Protein AF-A0A3M6UXI3-F1 (afdb_monomer)

Secondary structure (DSSP, 8-state):
--PPP-B--B-TTS-B-STTSEEESS--TTTTSTT---TTSPBPEEP-SGGGS-SSS----HHHHHTT---EE-SS--SS--EEE-------------

pLDDT: mean 77.59, std 18.17, range [40.78, 95.81]

Organism: Pocillopora damicornis (NCBI:txid46731)

Structure (mmCIF, N/CA/C/O backbone):
data_AF-A0A3M6UXI3-F1
#
_entry.id   AF-A0A3M6UXI3-F1
#
loop_
_atom_site.group_PDB
_atom_site.id
_atom_site.type_symbol
_atom_site.label_atom_id
_atom_site.label_alt_id
_atom_site.label_comp_id
_atom_site.label_asym_id
_atom_site.label_entity_id
_atom_site.label_seq_id
_atom_site.pdbx_PDB_ins_code
_atom_site.Cartn_x
_atom_site.Cartn_y
_atom_site.Cartn_z
_atom_site.occupancy
_atom_site.B_iso_or_equiv
_atom_site.auth_seq_id
_atom_site.auth_comp_id
_atom_site.auth_asym_id
_atom_site.auth_atom_id
_atom_site.pdbx_PDB_model_num
ATOM 1 N N . SER A 1 1 ? 18.623 12.368 0.295 1.00 40.78 1 SER A N 1
ATOM 2 C CA . SER A 1 1 ? 17.857 11.454 -0.575 1.00 40.78 1 SER A CA 1
ATOM 3 C C . SER A 1 1 ? 16.396 11.492 -0.141 1.00 40.78 1 SER A C 1
ATOM 5 O O . SER A 1 1 ? 16.086 10.965 0.918 1.00 40.78 1 SER A O 1
ATOM 7 N N . SER A 1 2 ? 15.520 12.206 -0.858 1.00 50.66 2 SER A N 1
ATOM 8 C CA . SER A 1 2 ? 14.094 12.398 -0.513 1.00 50.66 2 SER A CA 1
ATOM 9 C C . SER A 1 2 ? 13.185 11.651 -1.496 1.00 50.66 2 SER A C 1
ATOM 11 O O . SER A 1 2 ? 12.371 12.233 -2.212 1.00 50.66 2 SER A O 1
ATOM 13 N N . GLY A 1 3 ? 13.370 10.333 -1.591 1.00 67.94 3 GLY A N 1
ATOM 14 C CA . GLY A 1 3 ? 12.555 9.499 -2.469 1.00 67.94 3 GLY A CA 1
ATOM 15 C C . GLY A 1 3 ? 11.118 9.380 -1.957 1.00 67.94 3 GLY A C 1
ATOM 16 O O . GLY A 1 3 ? 10.908 9.000 -0.811 1.00 67.94 3 GLY A O 1
ATOM 17 N N . ARG A 1 4 ? 10.126 9.630 -2.825 1.00 76.38 4 ARG A N 1
ATOM 18 C CA . ARG A 1 4 ? 8.697 9.431 -2.513 1.00 76.38 4 ARG A CA 1
ATOM 19 C C . ARG A 1 4 ? 8.427 8.009 -1.992 1.00 76.38 4 ARG A C 1
ATOM 21 O O . ARG A 1 4 ? 8.770 7.064 -2.702 1.00 76.38 4 ARG A O 1
ATOM 28 N N . PRO A 1 5 ? 7.817 7.796 -0.820 1.00 85.12 5 PRO A N 1
ATOM 29 C CA . PRO A 1 5 ? 7.553 6.450 -0.299 1.00 85.12 5 PRO A CA 1
ATOM 30 C C . PRO A 1 5 ? 6.793 5.572 -1.310 1.00 85.12 5 PRO A C 1
ATOM 32 O O . PRO A 1 5 ? 5.889 6.042 -1.999 1.00 85.12 5 PRO A O 1
ATOM 35 N N . CYS A 1 6 ? 7.168 4.296 -1.433 1.00 87.44 6 CYS A N 1
ATOM 36 C CA . CYS A 1 6 ? 6.437 3.319 -2.244 1.00 87.44 6 CYS A CA 1
ATOM 37 C C . CYS A 1 6 ? 6.450 1.937 -1.580 1.00 87.44 6 CYS A C 1
ATOM 39 O O . CYS A 1 6 ? 7.325 1.645 -0.764 1.00 87.44 6 CYS A O 1
ATOM 41 N N . ILE A 1 7 ? 5.479 1.095 -1.935 1.00 89.12 7 ILE A N 1
ATOM 42 C CA . ILE A 1 7 ? 5.371 -0.285 -1.447 1.00 89.12 7 ILE A CA 1
ATOM 43 C C . ILE A 1 7 ? 5.054 -1.244 -2.590 1.00 89.12 7 ILE A C 1
ATOM 45 O O . ILE A 1 7 ? 4.430 -0.867 -3.584 1.00 89.12 7 ILE A O 1
ATOM 49 N N . ILE A 1 8 ? 5.445 -2.501 -2.414 1.00 89.44 8 ILE A N 1
ATOM 50 C CA . ILE A 1 8 ? 4.971 -3.634 -3.200 1.00 89.44 8 ILE A CA 1
ATOM 51 C C . ILE A 1 8 ? 4.628 -4.772 -2.239 1.00 89.44 8 ILE A C 1
ATOM 53 O O . ILE A 1 8 ? 5.313 -4.959 -1.235 1.00 89.44 8 ILE A O 1
ATOM 57 N N . GLY A 1 9 ? 3.570 -5.522 -2.525 1.00 88.75 9 GLY A N 1
ATOM 58 C CA . GLY A 1 9 ? 3.163 -6.636 -1.682 1.00 88.75 9 GLY A CA 1
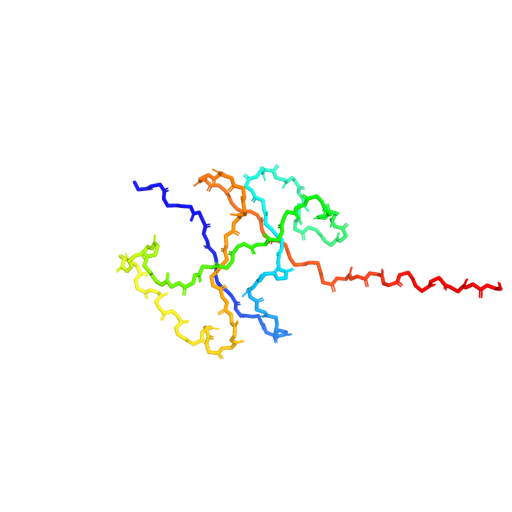ATOM 59 C C . GLY A 1 9 ? 2.293 -7.642 -2.417 1.00 88.75 9 GLY A C 1
ATOM 60 O O . GLY A 1 9 ? 1.460 -7.276 -3.250 1.00 88.75 9 GLY A O 1
ATOM 61 N N . SER A 1 10 ? 2.492 -8.906 -2.062 1.00 89.94 10 SER A N 1
ATOM 62 C CA . SER A 1 10 ? 1.599 -10.022 -2.355 1.00 89.94 10 SER A CA 1
ATOM 63 C C . SER A 1 10 ? 1.153 -10.605 -1.018 1.00 89.94 10 SER A C 1
ATOM 65 O O . SER A 1 10 ? 1.980 -10.792 -0.125 1.00 89.94 1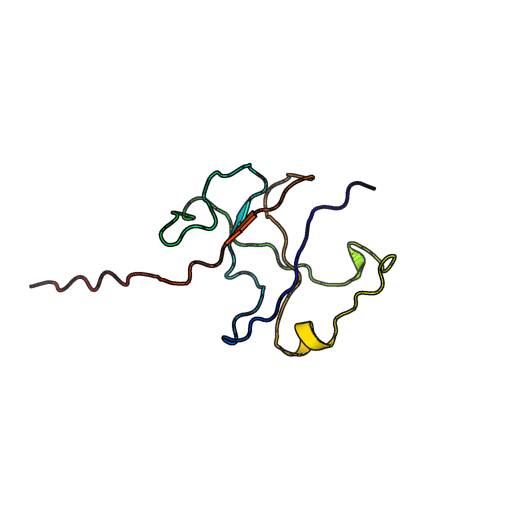0 SER A O 1
ATOM 67 N N . PHE A 1 11 ? -0.145 -10.823 -0.854 1.00 90.75 11 PHE A N 1
ATOM 68 C CA . PHE A 1 11 ? -0.756 -11.241 0.404 1.00 90.75 11 PHE A CA 1
ATOM 69 C C . PHE A 1 11 ? -1.281 -12.677 0.273 1.00 90.75 11 PHE A C 1
ATOM 71 O O . PHE A 1 11 ? -1.660 -13.110 -0.815 1.00 90.75 11 PHE A O 1
ATOM 78 N N . SER A 1 12 ? -1.321 -13.425 1.380 1.00 90.75 12 SER A N 1
ATOM 79 C CA . SER A 1 12 ? -1.721 -14.845 1.397 1.00 90.75 12 SER A CA 1
ATOM 80 C C . SER A 1 12 ? -3.162 -15.103 0.934 1.00 90.75 12 SER A C 1
ATOM 82 O O . SER A 1 12 ? -3.496 -16.224 0.572 1.00 90.75 12 SER A O 1
ATOM 84 N N . ASP A 1 13 ? -4.002 -14.068 0.899 1.00 90.12 13 ASP A N 1
ATOM 85 C CA . ASP A 1 13 ? -5.374 -14.090 0.379 1.00 90.12 13 ASP A CA 1
ATOM 86 C C . ASP A 1 13 ? -5.464 -13.783 -1.131 1.00 90.12 13 ASP A C 1
ATOM 88 O O . ASP A 1 13 ? -6.542 -13.488 -1.654 1.00 90.12 13 ASP A O 1
ATOM 92 N N . GLY A 1 14 ? -4.330 -13.800 -1.837 1.00 90.38 14 GLY A N 1
ATOM 93 C CA . GLY A 1 14 ? -4.244 -13.559 -3.277 1.00 90.38 14 GLY A CA 1
ATOM 94 C C . GLY A 1 14 ? -4.398 -12.091 -3.680 1.00 90.38 14 GLY A C 1
ATOM 95 O O . GLY A 1 14 ? -4.404 -11.777 -4.873 1.00 90.38 14 GLY A O 1
ATOM 96 N N . LYS A 1 15 ? -4.523 -11.159 -2.726 1.00 92.38 15 LYS A N 1
ATOM 97 C CA . LYS A 1 15 ? -4.482 -9.725 -3.034 1.00 92.38 15 LYS A CA 1
ATOM 98 C C . LYS A 1 15 ? -3.051 -9.296 -3.325 1.00 92.38 15 LYS A C 1
ATOM 100 O O . LYS A 1 15 ? -2.094 -9.807 -2.753 1.00 92.38 15 LYS A O 1
ATOM 105 N N . VAL A 1 16 ? -2.917 -8.289 -4.178 1.00 93.75 16 VAL A N 1
ATOM 106 C CA . VAL A 1 16 ? -1.630 -7.684 -4.524 1.00 93.75 16 VAL A CA 1
ATOM 107 C C . VAL A 1 16 ? -1.737 -6.166 -4.529 1.00 93.75 16 VAL A C 1
ATOM 109 O O . VAL A 1 16 ? -2.827 -5.610 -4.695 1.00 93.75 16 VAL A O 1
ATOM 112 N N . THR A 1 17 ? -0.614 -5.478 -4.344 1.00 93.31 17 THR A N 1
ATOM 113 C CA . THR A 1 17 ? -0.542 -4.023 -4.520 1.00 93.31 17 THR A CA 1
ATOM 114 C C . THR A 1 17 ? -0.721 -3.657 -5.991 1.00 93.31 17 THR A C 1
ATOM 116 O O . THR A 1 17 ? -0.025 -4.171 -6.863 1.00 93.31 17 THR A O 1
ATOM 119 N N . ASN A 1 18 ? -1.677 -2.781 -6.287 1.00 93.44 18 ASN A N 1
ATOM 120 C CA . ASN A 1 18 ? -1.952 -2.242 -7.621 1.00 93.44 18 ASN A CA 1
ATOM 121 C C . ASN A 1 18 ? -2.841 -0.983 -7.488 1.00 93.44 18 ASN A C 1
ATOM 123 O O . ASN A 1 18 ? -3.073 -0.495 -6.384 1.00 93.44 18 ASN A O 1
ATOM 127 N N . SER A 1 19 ? -3.375 -0.466 -8.597 1.00 94.19 19 SER A N 1
ATOM 128 C CA . SER A 1 19 ? -4.215 0.743 -8.616 1.00 94.19 19 SER A CA 1
ATOM 129 C C . SER A 1 19 ? -5.605 0.595 -7.970 1.00 94.19 19 SER A C 1
ATOM 131 O O . SER A 1 19 ? -6.347 1.573 -7.920 1.00 94.19 19 SER A O 1
ATOM 133 N N . SER A 1 20 ? -5.989 -0.593 -7.483 1.00 94.06 20 SER A N 1
ATOM 134 C CA . SER A 1 20 ? -7.202 -0.772 -6.669 1.00 94.06 20 SER A CA 1
ATOM 135 C C . SER A 1 20 ? -7.008 -0.325 -5.220 1.00 94.06 20 SER A C 1
ATOM 137 O O . SER A 1 20 ? -7.984 -0.188 -4.485 1.00 94.06 20 SER A O 1
ATOM 139 N N . TRP A 1 21 ? -5.759 -0.153 -4.789 1.00 95.81 21 TRP A N 1
ATOM 140 C CA . TRP A 1 21 ? -5.435 0.459 -3.509 1.00 95.81 21 TRP A CA 1
ATOM 141 C C . TRP A 1 21 ? -5.659 1.961 -3.591 1.00 95.81 21 TRP A C 1
ATOM 143 O O . TRP A 1 21 ? -5.530 2.563 -4.658 1.00 95.81 21 TRP A O 1
ATOM 153 N N . LYS A 1 22 ? -5.950 2.570 -2.449 1.00 95.81 22 LYS A N 1
ATOM 154 C CA . LYS A 1 22 ? -5.980 4.018 -2.286 1.00 95.81 22 LYS A CA 1
ATOM 155 C C . LYS A 1 22 ? -4.876 4.436 -1.342 1.00 95.81 22 LYS A C 1
ATOM 157 O O . LYS A 1 22 ? -4.640 3.746 -0.351 1.00 95.81 22 LYS A O 1
ATOM 162 N N . CYS A 1 23 ? -4.216 5.545 -1.638 1.00 94.31 23 CYS A N 1
ATOM 163 C CA . CYS A 1 23 ? -3.126 6.042 -0.814 1.00 94.31 23 CYS A CA 1
ATOM 164 C C . CYS A 1 23 ? -3.223 7.557 -0.630 1.00 94.31 23 CYS A C 1
ATOM 166 O O . CYS A 1 23 ? -3.698 8.262 -1.517 1.00 94.31 23 CYS A O 1
ATOM 168 N N . THR A 1 24 ? -2.733 8.034 0.509 1.00 92.81 24 THR A N 1
ATOM 169 C CA . THR A 1 24 ? -2.573 9.456 0.833 1.00 92.81 24 THR A CA 1
ATOM 170 C C . THR A 1 24 ? -1.215 9.682 1.485 1.00 92.81 24 THR A C 1
ATOM 172 O O . THR A 1 24 ? -0.614 8.761 2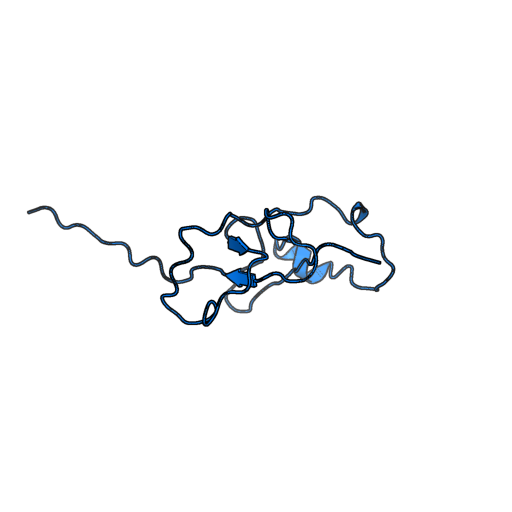.048 1.00 92.81 24 THR A O 1
ATOM 175 N N . SER A 1 25 ? -0.721 10.915 1.411 1.00 90.69 25 SER A N 1
ATOM 176 C CA . SER A 1 25 ? 0.447 11.355 2.180 1.00 90.69 25 SER A CA 1
ATOM 177 C C . SER A 1 25 ? 0.093 12.149 3.441 1.00 90.69 25 SER A C 1
ATOM 179 O O . SER A 1 25 ? 0.991 12.495 4.208 1.00 90.69 25 SER A O 1
ATOM 181 N N . GLY A 1 26 ? -1.187 12.480 3.638 1.00 88.56 26 GLY A N 1
ATOM 182 C CA . GLY A 1 26 ? -1.667 13.145 4.847 1.00 88.56 26 GLY A CA 1
ATOM 183 C C . GLY A 1 26 ? -1.701 12.180 6.029 1.00 88.56 26 GLY A C 1
ATOM 184 O O . GLY A 1 26 ? -2.046 11.013 5.860 1.00 88.56 26 GLY A O 1
ATOM 185 N N . THR A 1 27 ? -1.326 12.650 7.218 1.00 86.88 27 THR A N 1
ATOM 186 C CA . THR A 1 27 ? -1.457 11.864 8.451 1.00 86.88 27 THR A CA 1
ATOM 187 C C . THR A 1 27 ? -2.928 11.597 8.732 1.00 86.88 27 THR A C 1
ATOM 189 O O . THR A 1 27 ? -3.713 12.533 8.841 1.00 86.88 27 THR A O 1
ATOM 192 N N . GLU A 1 28 ? -3.285 10.327 8.889 1.00 86.62 28 GLU A N 1
ATOM 193 C CA . GLU A 1 28 ? -4.669 9.897 9.087 1.00 86.62 28 GLU A CA 1
ATOM 194 C C . GLU A 1 28 ? -4.735 9.021 10.334 1.00 86.62 28 GLU A C 1
ATOM 196 O O . GLU A 1 28 ? -4.077 7.984 10.409 1.00 86.62 28 GLU A O 1
ATOM 201 N N . LEU A 1 29 ? -5.485 9.434 11.355 1.00 91.12 29 LEU A N 1
ATOM 202 C CA . LEU A 1 29 ? -5.651 8.619 12.556 1.00 91.12 29 LEU A CA 1
ATOM 203 C C . LEU A 1 29 ? -6.540 7.416 12.223 1.00 91.12 29 LEU A C 1
ATOM 205 O O . LEU A 1 29 ? -7.504 7.533 11.475 1.00 91.12 29 LEU A O 1
ATOM 209 N N . ASP A 1 30 ? -6.222 6.244 12.777 1.00 92.12 30 ASP A N 1
ATOM 210 C CA . ASP A 1 30 ? -7.066 5.047 12.674 1.00 92.12 30 ASP A CA 1
ATOM 211 C C . ASP A 1 30 ? -7.364 4.511 11.258 1.00 92.12 30 ASP A C 1
ATOM 213 O O . ASP A 1 30 ? -8.122 3.551 11.120 1.00 92.12 30 ASP A O 1
ATOM 217 N N . TRP A 1 31 ? -6.707 5.023 10.213 1.00 91.56 31 TRP A N 1
ATOM 218 C CA . TRP A 1 31 ? -6.923 4.656 8.801 1.00 91.56 31 TRP A CA 1
ATOM 219 C C . TRP A 1 31 ? -6.883 3.144 8.505 1.00 91.56 31 TRP A C 1
ATOM 221 O O . TRP A 1 31 ? -7.485 2.643 7.549 1.00 91.56 31 TRP A O 1
ATOM 231 N N . LYS A 1 32 ? -6.158 2.385 9.331 1.00 89.75 32 LYS A N 1
ATOM 232 C CA . LYS A 1 32 ? -6.030 0.927 9.231 1.00 89.75 32 LYS A CA 1
ATOM 233 C C . LYS A 1 32 ? -7.256 0.163 9.749 1.00 89.75 32 LYS A C 1
ATOM 235 O O . LYS A 1 32 ? -7.437 -0.991 9.362 1.00 89.75 32 LYS A O 1
ATOM 240 N N . LYS A 1 33 ? -8.118 0.773 10.574 1.00 90.62 33 LYS A N 1
ATOM 241 C CA . LYS A 1 33 ? -9.297 0.110 11.159 1.00 90.62 33 LYS A CA 1
ATOM 242 C C . LYS A 1 33 ? -10.266 -0.375 10.067 1.00 90.62 33 LYS A C 1
ATOM 244 O O . LYS A 1 33 ? -10.417 0.283 9.033 1.00 90.62 33 LYS A O 1
ATOM 249 N N . PRO A 1 34 ? -10.936 -1.528 10.240 1.00 86.69 34 PRO A N 1
ATOM 250 C CA . PRO A 1 34 ? -12.074 -1.901 9.399 1.00 86.69 34 PRO A CA 1
ATOM 251 C C . PRO A 1 34 ? -13.127 -0.780 9.372 1.00 86.69 34 PRO A C 1
ATOM 253 O O . PRO A 1 34 ? -13.280 -0.057 10.350 1.00 86.69 34 PRO A O 1
ATOM 256 N N .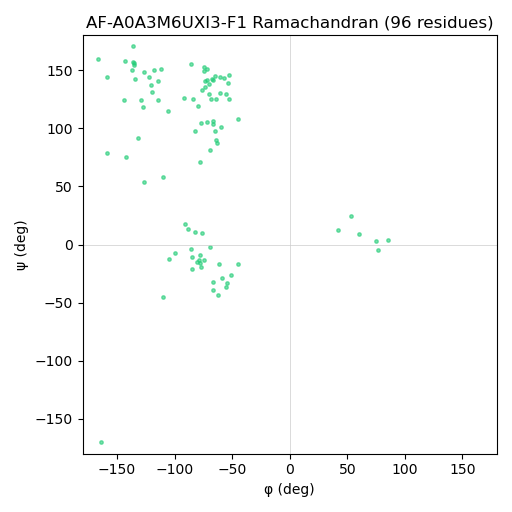 GLY A 1 35 ? -13.816 -0.593 8.244 1.00 86.31 35 GLY A N 1
ATOM 257 C CA . GLY A 1 35 ? -14.858 0.438 8.111 1.00 86.31 35 GLY A CA 1
ATOM 258 C C . GLY A 1 35 ? -14.373 1.885 7.941 1.00 86.31 35 GLY A C 1
ATOM 259 O O . GLY A 1 35 ? -15.202 2.754 7.694 1.00 86.31 35 GLY A O 1
ATOM 260 N N . PHE A 1 36 ? -13.062 2.162 8.008 1.00 89.62 36 PHE A N 1
ATOM 261 C CA . PHE A 1 36 ? -12.541 3.499 7.705 1.00 89.62 36 PHE A CA 1
ATOM 262 C C . PHE A 1 36 ? -12.971 3.958 6.303 1.00 89.62 36 PHE A C 1
ATOM 264 O O . PHE A 1 36 ? -12.794 3.22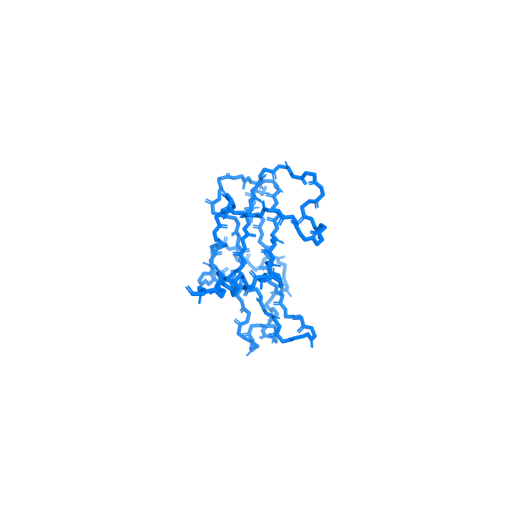4 5.321 1.00 89.62 36 PHE A O 1
ATOM 271 N N . ASN A 1 37 ? -13.522 5.172 6.224 1.00 90.00 37 ASN A N 1
ATOM 272 C CA . ASN A 1 37 ? -14.003 5.766 4.986 1.00 90.00 37 ASN A CA 1
ATOM 273 C C . ASN A 1 37 ? -12.843 6.393 4.199 1.00 90.00 37 ASN A C 1
ATOM 275 O O . ASN A 1 37 ? -12.469 7.538 4.424 1.00 90.00 37 ASN A O 1
ATOM 279 N N . ASP A 1 38 ? -12.323 5.652 3.225 1.00 91.25 38 ASP A N 1
ATOM 280 C CA . ASP A 1 38 ? -11.277 6.112 2.306 1.00 91.25 38 ASP A CA 1
ATOM 281 C C . ASP A 1 38 ? -11.828 6.763 1.023 1.00 91.25 38 ASP A C 1
ATOM 283 O O . ASP A 1 38 ? -11.126 6.846 0.015 1.00 91.25 38 ASP A O 1
ATOM 287 N N . SER A 1 39 ? -13.100 7.183 0.991 1.00 91.31 39 SER A N 1
ATOM 288 C CA . SER A 1 39 ? -13.747 7.706 -0.229 1.00 91.31 39 SER A CA 1
ATOM 289 C C . SER A 1 39 ? -13.001 8.880 -0.863 1.00 91.31 39 SER A C 1
ATOM 291 O O . SER A 1 39 ? -12.913 8.927 -2.087 1.00 91.31 39 SER A O 1
ATOM 293 N N . LEU A 1 40 ? -12.416 9.759 -0.046 1.00 91.50 40 LEU A N 1
ATOM 294 C CA . LEU A 1 40 ? -11.657 10.929 -0.494 1.00 91.50 40 LEU A CA 1
ATOM 295 C C . LEU A 1 40 ? -10.219 10.606 -0.917 1.00 91.50 40 LEU A C 1
ATOM 297 O O . LEU A 1 40 ? -9.569 11.429 -1.559 1.00 91.50 40 LEU A O 1
ATOM 301 N N . TRP A 1 41 ? -9.703 9.427 -0.565 1.00 93.50 41 TRP A N 1
ATOM 302 C CA . TRP A 1 41 ? -8.350 9.044 -0.945 1.00 93.50 41 TRP A CA 1
ATOM 303 C C . TRP A 1 41 ? -8.299 8.698 -2.429 1.00 93.50 41 TRP A C 1
ATOM 305 O O . TRP A 1 41 ? -9.136 7.953 -2.953 1.00 93.50 41 TRP A O 1
ATOM 315 N N . LYS A 1 42 ? -7.264 9.197 -3.103 1.00 94.69 42 LYS A N 1
ATOM 316 C CA . LYS A 1 42 ? -7.015 8.883 -4.507 1.00 94.69 42 LYS A CA 1
ATOM 317 C C . LYS A 1 42 ? -6.522 7.448 -4.653 1.00 94.69 42 LYS A C 1
ATOM 319 O O . LYS A 1 42 ? -5.860 6.893 -3.772 1.00 94.69 42 LYS A O 1
ATOM 324 N N . SER A 1 43 ? -6.820 6.855 -5.805 1.00 95.69 43 SER A N 1
ATOM 325 C CA . SER A 1 43 ? -6.215 5.588 -6.207 1.00 95.69 43 SER A CA 1
ATOM 326 C C . SER A 1 43 ? -4.694 5.698 -6.236 1.00 95.69 43 SER A C 1
ATOM 328 O O . SER A 1 43 ? -4.132 6.723 -6.624 1.00 95.69 43 SER A O 1
ATOM 330 N N . ALA A 1 44 ? -4.034 4.617 -5.845 1.00 94.50 44 ALA A N 1
ATOM 331 C CA . ALA A 1 44 ? -2.589 4.539 -5.830 1.00 94.50 44 ALA A CA 1
ATOM 332 C C . ALA A 1 44 ? -2.020 4.596 -7.255 1.00 94.50 44 ALA A C 1
ATOM 334 O O . ALA A 1 44 ? -2.558 3.990 -8.191 1.00 94.50 44 ALA A O 1
ATOM 335 N N . VAL A 1 45 ? -0.896 5.291 -7.407 1.00 92.12 45 VAL A N 1
ATOM 336 C CA . VAL A 1 45 ? -0.179 5.389 -8.681 1.00 92.12 45 VAL A CA 1
ATOM 337 C C . VAL A 1 45 ? 0.720 4.169 -8.825 1.00 92.12 45 VAL A C 1
ATOM 339 O O . VAL A 1 45 ? 1.533 3.894 -7.945 1.00 92.12 45 VAL A O 1
ATOM 342 N N . LYS A 1 46 ? 0.575 3.429 -9.930 1.00 90.50 46 LYS A N 1
ATOM 343 C CA . LYS A 1 46 ? 1.476 2.323 -10.281 1.00 90.50 46 LYS A CA 1
ATOM 344 C C . LYS A 1 46 ? 2.781 2.893 -10.826 1.00 90.50 46 LYS A C 1
ATOM 346 O O . LYS A 1 46 ? 2.745 3.752 -11.701 1.00 90.50 46 LYS A O 1
ATOM 351 N N . LEU A 1 47 ? 3.909 2.381 -10.347 1.00 83.62 47 LEU A N 1
ATOM 352 C CA . LEU A 1 47 ? 5.224 2.740 -10.870 1.00 83.62 47 LEU A CA 1
ATOM 353 C C . LEU A 1 47 ? 5.620 1.751 -11.973 1.00 83.62 47 LEU A C 1
ATOM 355 O O . LEU A 1 47 ? 5.566 0.534 -11.780 1.00 83.62 47 LEU A O 1
ATOM 359 N N . ASN A 1 48 ? 5.968 2.280 -13.147 1.00 64.56 48 ASN A N 1
ATOM 360 C CA . ASN A 1 48 ? 6.024 1.505 -14.392 1.00 64.56 48 ASN A CA 1
ATOM 361 C C . ASN A 1 48 ? 7.355 0.770 -14.602 1.00 64.56 48 ASN A C 1
ATOM 363 O O . ASN A 1 48 ? 7.398 -0.187 -15.368 1.00 64.56 48 ASN A O 1
ATOM 367 N N . SER A 1 49 ? 8.440 1.185 -13.945 1.00 58.94 49 SER A N 1
ATOM 368 C CA . SER A 1 49 ? 9.714 0.464 -13.984 1.00 58.94 49 SER A CA 1
ATOM 369 C C . SER A 1 49 ? 10.679 0.962 -12.909 1.00 58.94 49 SER A C 1
ATOM 371 O O . SER A 1 49 ? 10.563 2.080 -12.413 1.00 58.94 49 SER A O 1
ATOM 373 N N . VAL A 1 50 ? 11.653 0.106 -12.610 1.00 51.12 50 VAL A N 1
ATOM 374 C CA . VAL A 1 50 ? 12.796 0.218 -11.683 1.00 51.12 50 VAL A CA 1
ATOM 375 C C . VAL A 1 50 ? 13.555 1.562 -11.751 1.00 51.12 50 VAL A C 1
ATOM 377 O O . VAL A 1 50 ? 14.251 1.916 -10.808 1.00 51.12 50 VAL A O 1
ATOM 380 N N . ARG A 1 51 ? 13.366 2.352 -12.817 1.00 48.12 51 ARG A N 1
ATOM 381 C CA . ARG A 1 51 ? 14.130 3.571 -13.127 1.00 48.12 51 ARG A CA 1
ATOM 382 C C . ARG A 1 51 ? 13.740 4.819 -12.330 1.00 48.12 51 ARG A C 1
ATOM 384 O O . ARG A 1 51 ? 14.454 5.809 -12.405 1.00 48.12 51 ARG A O 1
ATOM 391 N N . GLU A 1 52 ? 12.648 4.813 -11.562 1.00 48.53 52 GLU A N 1
ATOM 392 C CA . GLU A 1 52 ? 12.381 5.942 -10.647 1.00 48.53 52 GLU A CA 1
ATOM 393 C C . GLU A 1 52 ? 13.213 5.882 -9.358 1.00 48.53 52 GLU A C 1
ATOM 395 O O . GLU A 1 52 ? 13.313 6.884 -8.651 1.00 48.53 52 GLU A O 1
ATOM 400 N N . ARG A 1 5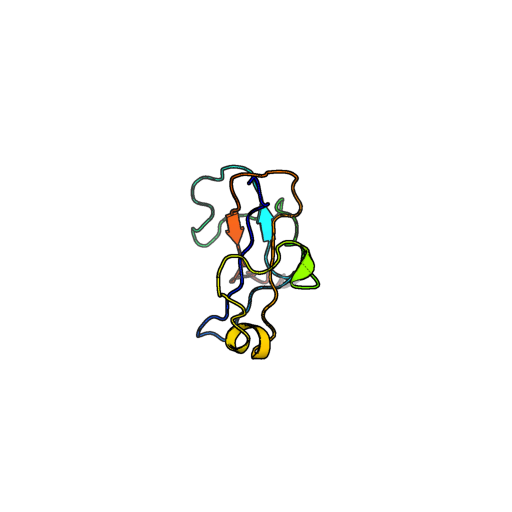3 ? 13.850 4.741 -9.067 1.00 48.66 53 ARG A N 1
ATOM 401 C CA . ARG A 1 53 ? 14.851 4.593 -8.006 1.00 48.66 53 ARG A CA 1
ATOM 402 C C . ARG A 1 53 ? 15.727 3.381 -8.283 1.00 48.66 53 ARG A C 1
ATOM 404 O O . ARG A 1 53 ? 15.522 2.331 -7.671 1.00 48.66 53 ARG A O 1
ATOM 411 N N . ASP A 1 54 ? 16.690 3.527 -9.182 1.00 45.34 54 ASP A N 1
ATOM 412 C CA . ASP A 1 54 ? 17.751 2.539 -9.349 1.00 45.34 54 ASP A CA 1
ATOM 413 C C . ASP A 1 54 ? 18.296 2.105 -7.970 1.00 45.34 54 ASP A C 1
ATOM 415 O O . ASP A 1 54 ? 18.890 2.876 -7.222 1.00 45.34 54 ASP A O 1
ATOM 419 N N . LEU A 1 55 ? 17.959 0.873 -7.590 1.00 46.59 55 LEU A N 1
ATOM 420 C CA . LEU A 1 55 ? 18.910 -0.194 -7.289 1.00 46.59 55 LEU A CA 1
ATOM 421 C C . LEU A 1 55 ? 20.028 0.067 -6.260 1.00 46.59 55 LEU A C 1
ATOM 423 O O . LEU A 1 55 ? 21.000 -0.673 -6.267 1.00 46.59 55 LEU A O 1
ATOM 427 N N . ASP A 1 56 ? 19.888 0.993 -5.311 1.00 45.66 56 ASP A N 1
ATOM 428 C CA . ASP A 1 56 ? 20.826 1.056 -4.166 1.00 45.66 56 ASP A CA 1
ATOM 429 C C . ASP A 1 56 ? 20.430 0.122 -2.999 1.00 45.66 56 ASP A C 1
ATOM 431 O O . ASP A 1 56 ? 21.136 -0.026 -2.006 1.00 45.66 56 ASP A O 1
ATOM 435 N N . ARG A 1 57 ? 19.279 -0.560 -3.088 1.00 45.28 57 ARG A N 1
ATOM 436 C CA . ARG A 1 57 ? 18.845 -1.535 -2.070 1.00 45.28 57 ARG A CA 1
ATOM 437 C C . ARG A 1 57 ? 18.154 -2.740 -2.687 1.00 45.28 57 ARG A C 1
ATOM 439 O O . ARG A 1 57 ? 16.934 -2.818 -2.639 1.00 45.28 57 ARG A O 1
ATOM 446 N N . GLY A 1 58 ? 18.934 -3.639 -3.290 1.00 44.12 58 GLY A N 1
ATOM 447 C CA . GLY A 1 58 ? 18.793 -5.111 -3.251 1.00 44.12 58 GLY A CA 1
ATOM 448 C C . GLY A 1 58 ? 17.422 -5.809 -3.370 1.00 44.12 58 GLY A C 1
ATOM 449 O O . GLY A 1 58 ? 17.353 -7.000 -3.104 1.00 44.12 58 GLY A O 1
ATOM 450 N N . CYS A 1 59 ? 16.338 -5.137 -3.752 1.00 48.81 59 CYS A N 1
ATOM 451 C CA . CYS A 1 59 ? 14.974 -5.663 -3.677 1.00 48.81 59 CYS A CA 1
ATOM 452 C C . CYS A 1 59 ? 14.273 -5.570 -5.035 1.00 48.81 59 CYS A C 1
ATOM 454 O O . CYS A 1 59 ? 13.155 -5.063 -5.152 1.00 48.81 59 CYS A O 1
ATOM 456 N N . LEU A 1 60 ? 14.898 -6.120 -6.077 1.00 53.50 60 LEU A N 1
ATOM 457 C CA . LEU A 1 60 ? 14.113 -6.706 -7.160 1.00 53.50 60 LEU A CA 1
ATOM 458 C C . LEU A 1 60 ? 13.457 -7.969 -6.602 1.00 53.50 60 LEU A C 1
ATOM 460 O O . LEU A 1 60 ? 13.957 -9.077 -6.783 1.00 53.50 60 LEU A O 1
ATOM 464 N N . ILE A 1 61 ? 12.342 -7.807 -5.884 1.00 62.88 61 ILE A N 1
ATOM 465 C CA . ILE A 1 61 ? 11.535 -8.948 -5.446 1.00 62.88 61 ILE A CA 1
ATOM 466 C C . ILE A 1 61 ? 10.716 -9.416 -6.652 1.00 62.88 61 ILE A C 1
ATOM 468 O O . ILE A 1 61 ? 9.504 -9.204 -6.745 1.00 62.88 61 ILE A O 1
ATOM 472 N N . ASN A 1 62 ? 11.419 -10.011 -7.618 1.00 66.06 62 ASN A N 1
ATOM 473 C CA . ASN A 1 62 ? 10.850 -10.541 -8.854 1.00 66.06 62 ASN A CA 1
ATOM 474 C C . ASN A 1 62 ? 9.714 -11.527 -8.549 1.00 66.06 62 ASN A C 1
ATOM 476 O O . ASN A 1 62 ? 8.724 -11.567 -9.273 1.00 66.06 62 ASN A O 1
ATOM 480 N N . GLU A 1 63 ? 9.813 -12.274 -7.447 1.00 69.38 63 GLU A N 1
ATOM 481 C CA . GLU A 1 63 ? 8.779 -13.215 -7.012 1.00 69.38 63 GLU A CA 1
ATOM 482 C C . GLU A 1 63 ? 7.449 -12.533 -6.685 1.00 69.38 63 GLU A C 1
ATOM 484 O O . GLU A 1 63 ? 6.406 -12.979 -7.150 1.00 69.38 63 GLU A O 1
ATOM 489 N N . ILE A 1 64 ? 7.460 -11.394 -5.988 1.00 74.88 64 ILE A N 1
ATOM 490 C CA . ILE A 1 64 ? 6.225 -10.664 -5.669 1.00 74.88 64 ILE A CA 1
ATOM 491 C C . ILE A 1 64 ? 5.587 -10.106 -6.951 1.00 74.88 64 ILE A C 1
ATOM 493 O O . ILE A 1 64 ? 4.369 -10.170 -7.126 1.00 74.88 64 ILE A O 1
ATOM 497 N N . GLN A 1 65 ? 6.402 -9.608 -7.885 1.00 74.88 65 GLN A N 1
ATOM 498 C CA . GLN A 1 65 ? 5.920 -9.100 -9.174 1.00 74.88 65 GLN A CA 1
ATOM 499 C C . GLN A 1 65 ? 5.334 -10.197 -10.074 1.00 74.88 65 GLN A C 1
ATOM 501 O O . GLN A 1 65 ? 4.383 -9.920 -10.810 1.00 74.88 65 GLN A O 1
ATOM 506 N N . ARG A 1 66 ? 5.843 -11.438 -9.998 1.00 75.88 66 ARG A N 1
ATOM 507 C CA . ARG A 1 66 ? 5.300 -12.596 -10.739 1.00 75.88 66 ARG A CA 1
ATOM 508 C C . ARG A 1 66 ? 3.838 -12.880 -10.399 1.00 75.88 66 ARG A C 1
ATOM 510 O O . ARG A 1 66 ? 3.099 -13.319 -11.271 1.00 75.88 66 ARG A O 1
ATOM 517 N N . HIS A 1 67 ? 3.391 -12.546 -9.188 1.00 80.31 67 HIS A N 1
ATOM 518 C CA . HIS A 1 67 ? 1.985 -12.660 -8.784 1.00 80.31 67 HIS A CA 1
ATOM 519 C C . HIS A 1 67 ? 1.111 -11.473 -9.237 1.00 80.31 67 HIS A C 1
ATOM 521 O O . HIS A 1 67 ? -0.026 -11.329 -8.798 1.00 80.31 67 HIS A O 1
ATOM 527 N N . GLY A 1 68 ? 1.620 -10.602 -10.115 1.00 86.19 68 GLY A N 1
ATOM 528 C CA . GLY A 1 68 ? 0.885 -9.451 -10.644 1.00 86.19 68 GLY A CA 1
ATOM 529 C C . GLY A 1 68 ? 0.947 -8.202 -9.762 1.00 86.19 68 GLY A C 1
ATOM 530 O O . GLY A 1 68 ? 0.335 -7.186 -10.105 1.00 86.19 68 GLY A O 1
ATOM 531 N N . ALA A 1 69 ? 1.705 -8.237 -8.661 1.00 89.75 69 ALA A N 1
ATOM 532 C CA . ALA A 1 69 ? 1.917 -7.074 -7.814 1.00 89.75 69 ALA A CA 1
ATOM 533 C C . ALA A 1 69 ? 2.687 -5.972 -8.548 1.00 89.75 69 ALA A C 1
ATOM 535 O O . ALA A 1 69 ? 3.589 -6.214 -9.355 1.00 89.75 69 ALA A O 1
ATOM 536 N N . LYS A 1 70 ? 2.328 -4.731 -8.240 1.00 88.94 70 LYS A N 1
ATOM 537 C CA . LYS A 1 70 ? 2.939 -3.515 -8.765 1.00 88.94 70 LYS A CA 1
ATOM 538 C C . LYS A 1 70 ? 3.447 -2.680 -7.603 1.00 88.94 70 LYS A C 1
ATOM 540 O O . LYS A 1 70 ? 2.804 -2.617 -6.554 1.00 88.94 70 LYS A O 1
ATOM 545 N N . TRP A 1 71 ? 4.579 -2.016 -7.809 1.00 88.69 71 TRP A N 1
ATOM 546 C CA . TRP A 1 71 ? 4.980 -0.915 -6.944 1.00 88.69 71 TRP A CA 1
ATOM 547 C C . TRP A 1 71 ? 3.911 0.173 -7.010 1.00 88.69 71 TRP A C 1
ATOM 549 O O . TRP A 1 71 ? 3.497 0.562 -8.105 1.00 88.69 71 TRP A O 1
ATOM 559 N N . ILE A 1 72 ? 3.462 0.635 -5.847 1.00 90.38 72 ILE A N 1
ATOM 560 C CA . ILE A 1 72 ? 2.475 1.704 -5.731 1.00 90.38 72 ILE A CA 1
ATOM 561 C C . ILE A 1 72 ? 2.975 2.832 -4.833 1.00 90.38 72 ILE A C 1
ATOM 563 O O . ILE A 1 72 ? 3.723 2.597 -3.880 1.00 90.38 72 ILE A O 1
ATOM 567 N N . THR A 1 73 ? 2.545 4.053 -5.139 1.00 90.44 73 THR A N 1
ATOM 568 C CA . THR A 1 73 ? 2.780 5.252 -4.327 1.00 90.44 73 THR A CA 1
ATOM 569 C C . THR A 1 73 ? 1.506 6.097 -4.200 1.00 90.44 73 THR A C 1
ATOM 571 O O . THR A 1 73 ? 0.501 5.831 -4.870 1.00 90.44 73 THR A O 1
ATOM 574 N N . SER A 1 74 ? 1.537 7.105 -3.328 1.00 91.25 74 SER A N 1
ATOM 575 C CA . SER A 1 74 ? 0.475 8.107 -3.232 1.00 91.25 74 SER A CA 1
ATOM 576 C C . SER A 1 74 ? 0.432 8.978 -4.490 1.00 91.25 74 SER A C 1
ATOM 578 O O . SER A 1 74 ? 1.469 9.336 -5.044 1.00 91.25 74 SER A O 1
ATOM 580 N N . ALA A 1 75 ? -0.774 9.341 -4.928 1.00 88.94 75 ALA A N 1
ATOM 581 C CA . ALA A 1 75 ? -0.966 10.339 -5.982 1.00 88.94 75 ALA A CA 1
ATOM 582 C C . ALA A 1 75 ? -0.716 11.774 -5.483 1.00 88.94 75 ALA A C 1
ATOM 584 O O . ALA A 1 75 ? -0.632 12.706 -6.283 1.00 88.94 75 ALA A O 1
ATOM 585 N N . ASP A 1 76 ? -0.638 11.961 -4.167 1.00 87.00 76 ASP A N 1
ATOM 586 C CA . ASP A 1 76 ? -0.422 13.262 -3.550 1.00 87.00 76 ASP A CA 1
ATOM 587 C C . ASP A 1 76 ? 1.073 13.598 -3.467 1.00 87.00 76 ASP A C 1
ATOM 589 O O . ASP A 1 76 ? 1.936 12.724 -3.422 1.00 87.00 76 ASP A O 1
ATOM 593 N N . ASN A 1 77 ? 1.394 14.892 -3.420 1.00 74.69 77 ASN A N 1
ATOM 594 C CA . ASN A 1 77 ? 2.770 15.394 -3.505 1.00 74.69 77 ASN A CA 1
ATOM 595 C C . ASN A 1 77 ? 3.595 15.233 -2.214 1.00 74.69 77 ASN A C 1
ATOM 597 O O . ASN A 1 77 ? 4.687 15.800 -2.116 1.00 74.69 77 ASN A O 1
ATOM 601 N N . GLY A 1 78 ? 3.102 14.500 -1.213 1.00 72.31 78 GLY A N 1
ATOM 602 C CA . GLY A 1 78 ? 3.831 14.312 0.032 1.00 72.31 78 GLY A CA 1
ATOM 603 C C . GLY A 1 78 ? 5.060 13.425 -0.145 1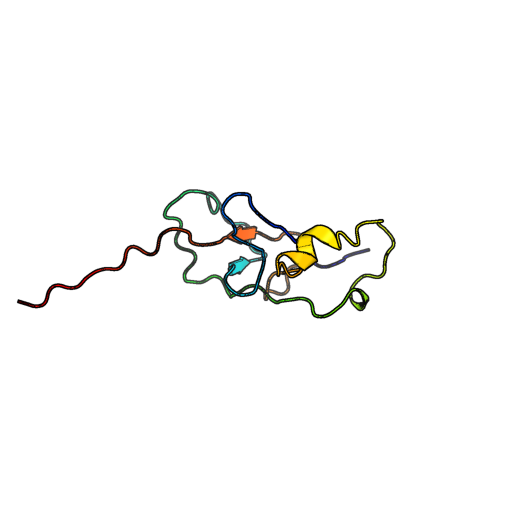.00 72.31 78 GLY A C 1
ATOM 604 O O . GLY A 1 78 ? 5.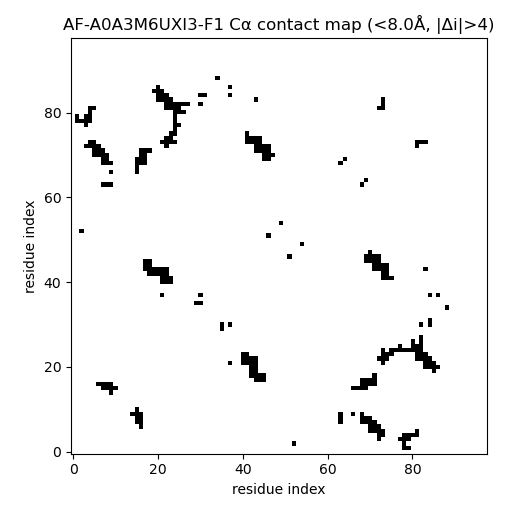047 12.420 -0.852 1.00 72.31 78 GLY A O 1
ATOM 605 N N . GLN A 1 79 ? 6.151 13.832 0.502 1.00 70.00 79 GLN A N 1
ATOM 606 C CA . GLN A 1 79 ? 7.463 13.210 0.313 1.00 70.00 79 GLN A CA 1
ATOM 607 C C . GLN A 1 79 ? 7.892 12.310 1.480 1.00 70.00 79 GLN A C 1
ATOM 609 O O . GLN A 1 79 ? 8.862 11.578 1.332 1.00 70.00 79 GLN A O 1
ATOM 614 N N . GLN A 1 80 ? 7.201 12.360 2.626 1.00 80.69 80 GLN A N 1
ATOM 615 C CA . GLN A 1 80 ? 7.666 11.720 3.867 1.00 80.69 80 GLN A CA 1
ATOM 616 C C . GLN A 1 80 ? 6.832 10.506 4.282 1.00 80.69 80 GLN A C 1
ATOM 618 O O . GLN A 1 80 ? 7.395 9.464 4.601 1.00 80.69 80 GLN A O 1
ATOM 623 N N . ASN A 1 81 ? 5.504 10.618 4.233 1.00 86.38 81 ASN A N 1
ATOM 624 C CA . ASN A 1 81 ? 4.598 9.572 4.697 1.00 86.38 81 ASN A CA 1
ATOM 625 C C . ASN A 1 81 ? 3.740 9.042 3.553 1.00 86.38 81 ASN A C 1
ATOM 627 O O . ASN A 1 81 ? 3.409 9.765 2.612 1.00 86.38 81 ASN A O 1
ATOM 631 N N . MET A 1 82 ? 3.362 7.773 3.662 1.00 90.12 82 MET A N 1
ATOM 632 C CA . MET A 1 82 ? 2.379 7.156 2.785 1.00 90.12 82 MET A CA 1
ATOM 633 C C . MET A 1 82 ? 1.532 6.176 3.577 1.00 90.12 82 MET A C 1
ATOM 635 O O . MET A 1 82 ? 2.045 5.232 4.178 1.00 90.12 82 MET A O 1
ATOM 639 N N . TYR A 1 83 ? 0.226 6.387 3.514 1.00 93.12 83 TYR A N 1
ATOM 640 C CA . TYR A 1 83 ? -0.781 5.520 4.100 1.00 93.12 83 TYR A CA 1
ATOM 641 C C . TYR A 1 83 ? -1.574 4.920 2.952 1.00 93.12 83 TYR A C 1
ATOM 643 O O . TYR A 1 83 ? -2.070 5.658 2.107 1.00 93.12 83 TYR A O 1
ATOM 651 N N . CYS A 1 84 ? -1.653 3.592 2.885 1.00 94.00 84 CYS A N 1
ATOM 652 C CA . CYS A 1 84 ? -2.277 2.884 1.772 1.00 94.00 84 CYS A CA 1
ATOM 653 C C . CYS A 1 84 ? -3.287 1.868 2.279 1.00 94.00 84 CYS A C 1
ATOM 655 O O . CYS A 1 84 ? -2.934 0.958 3.026 1.00 94.00 84 CYS A O 1
ATOM 657 N N . ARG A 1 85 ? -4.527 1.980 1.813 1.00 94.06 85 ARG A N 1
ATOM 658 C CA . ARG A 1 85 ? -5.639 1.125 2.205 1.00 94.06 85 ARG A CA 1
ATOM 659 C C . ARG A 1 85 ? -6.223 0.410 0.996 1.00 94.06 85 ARG A C 1
ATOM 661 O O . ARG A 1 85 ? -6.443 0.994 -0.063 1.00 94.06 85 ARG A O 1
ATOM 668 N N . LEU A 1 86 ? -6.516 -0.870 1.190 1.00 93.50 86 LEU A N 1
ATOM 669 C CA . LEU A 1 86 ? -7.402 -1.626 0.322 1.00 93.50 86 LEU A CA 1
ATOM 670 C C . LEU A 1 86 ? -8.716 -1.813 1.067 1.00 93.50 86 LEU A C 1
ATOM 672 O O . LEU A 1 86 ? -8.745 -2.488 2.098 1.00 93.50 86 LEU A O 1
A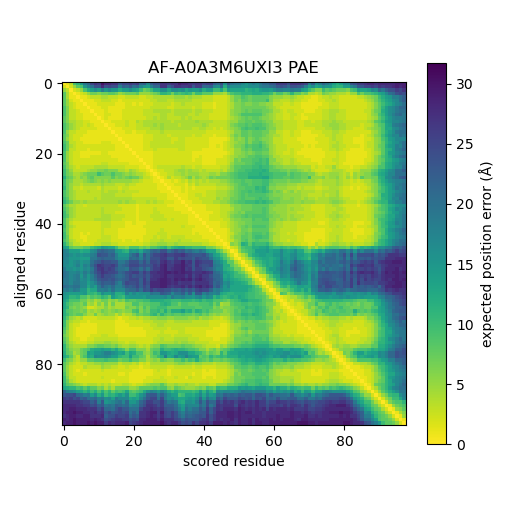TOM 676 N N . ASN A 1 87 ? -9.803 -1.236 0.561 1.00 86.56 87 ASN A N 1
ATOM 677 C CA . ASN A 1 87 ? -11.111 -1.505 1.134 1.00 86.56 87 ASN A CA 1
ATOM 678 C C . ASN A 1 87 ? -11.538 -2.941 0.782 1.00 86.56 87 ASN A C 1
ATOM 680 O O . ASN A 1 87 ? -11.869 -3.250 -0.363 1.00 86.56 87 ASN A O 1
ATOM 684 N N . ARG A 1 88 ? -11.469 -3.827 1.781 1.00 77.88 88 ARG A N 1
ATOM 685 C CA . ARG A 1 88 ? -11.740 -5.268 1.659 1.00 77.88 88 ARG A CA 1
ATOM 686 C C . ARG A 1 88 ? -13.223 -5.621 1.782 1.00 77.88 88 ARG A C 1
ATOM 688 O O . ARG A 1 88 ? -13.594 -6.738 1.446 1.00 77.88 88 ARG A O 1
ATOM 695 N N . PHE A 1 89 ? -14.060 -4.671 2.197 1.00 65.56 89 PHE A N 1
ATOM 696 C CA . PHE A 1 89 ? -15.493 -4.865 2.382 1.00 65.56 89 PHE A CA 1
ATOM 697 C C . PHE A 1 89 ? -16.238 -3.719 1.705 1.00 65.56 89 PHE A C 1
ATOM 699 O O . PHE A 1 89 ? -16.499 -2.677 2.305 1.00 65.56 89 PHE A O 1
ATOM 706 N N . LYS A 1 90 ? -16.605 -3.904 0.436 1.00 55.69 90 LYS A N 1
ATOM 707 C CA . LYS A 1 90 ? -17.736 -3.146 -0.090 1.00 55.69 90 LYS A CA 1
ATOM 708 C C . LYS A 1 90 ? -18.975 -3.827 0.463 1.00 55.69 90 LYS A C 1
ATOM 710 O O . LYS A 1 90 ? -19.322 -4.908 0.002 1.00 55.69 90 LYS A O 1
ATOM 715 N N . CYS A 1 91 ? -19.608 -3.224 1.465 1.00 48.91 91 CYS A N 1
ATOM 716 C CA . CYS A 1 91 ? -21.004 -3.537 1.733 1.00 48.91 91 CYS A CA 1
ATOM 717 C C . CYS A 1 91 ? -21.740 -3.162 0.441 1.00 48.91 91 CYS A C 1
ATOM 719 O O . CYS A 1 91 ? -21.876 -1.978 0.134 1.00 48.91 91 CYS A O 1
ATOM 721 N N . GLN A 1 92 ? -22.078 -4.148 -0.391 1.00 46.88 92 GLN A N 1
ATOM 722 C CA . GLN A 1 92 ? -23.027 -3.918 -1.464 1.00 46.88 92 GLN A CA 1
ATOM 723 C C . GLN A 1 92 ? -24.342 -3.638 -0.752 1.00 46.88 92 GLN A C 1
ATOM 725 O O . GLN A 1 92 ? -24.953 -4.539 -0.186 1.00 46.88 92 GLN A O 1
ATOM 730 N N . SER A 1 93 ? -24.735 -2.370 -0.703 1.00 46.78 93 SER A N 1
ATOM 731 C CA . SER A 1 93 ? -26.116 -2.004 -0.447 1.00 46.78 93 SER A CA 1
ATOM 732 C C . SER A 1 93 ? -26.930 -2.569 -1.606 1.00 46.78 93 SER A C 1
ATOM 734 O O . SER A 1 93 ? -27.123 -1.918 -2.630 1.00 46.78 93 SER A O 1
ATOM 736 N N . THR A 1 94 ? -27.356 -3.823 -1.472 1.00 43.38 94 THR A N 1
ATOM 737 C CA . THR A 1 94 ? -28.444 -4.379 -2.265 1.00 43.38 94 THR A CA 1
ATOM 738 C C . THR A 1 94 ? -29.680 -3.582 -1.868 1.00 43.38 94 THR A C 1
ATOM 740 O O . THR A 1 94 ? -30.338 -3.881 -0.874 1.00 43.38 94 THR A O 1
ATOM 743 N N . LEU A 1 95 ? -29.931 -2.482 -2.577 1.00 45.09 95 LEU A N 1
ATOM 744 C CA . LEU A 1 95 ? -31.215 -1.799 -2.541 1.00 45.09 95 LEU A CA 1
ATOM 745 C C . LEU A 1 95 ? -32.231 -2.778 -3.131 1.00 45.09 95 LEU A C 1
ATOM 747 O O . LEU A 1 95 ? -32.332 -2.926 -4.346 1.00 45.09 95 LEU A O 1
ATOM 751 N N . TYR A 1 96 ? -32.941 -3.487 -2.258 1.00 42.69 96 TYR A N 1
ATOM 752 C CA . TYR A 1 96 ? -34.221 -4.076 -2.612 1.00 42.69 96 TYR A CA 1
ATOM 753 C C . TYR A 1 96 ? -35.180 -2.906 -2.855 1.00 42.69 96 TYR A C 1
ATOM 755 O O . TYR A 1 96 ? -35.565 -2.212 -1.914 1.00 42.69 96 TYR A O 1
ATOM 763 N N . HIS A 1 97 ? -35.506 -2.637 -4.118 1.00 45.38 97 HIS A N 1
ATOM 764 C CA . HIS A 1 97 ? -36.691 -1.855 -4.449 1.00 45.38 97 HIS A CA 1
ATOM 765 C C . HIS A 1 97 ? -37.902 -2.790 -4.347 1.00 45.38 97 HIS A C 1
ATOM 767 O O . HIS A 1 97 ? -37.931 -3.820 -5.020 1.00 45.38 97 HIS A O 1
ATOM 773 N N . ASN A 1 98 ? -38.831 -2.439 -3.451 1.00 48.41 98 ASN A N 1
ATOM 774 C CA . ASN A 1 98 ? -40.201 -2.962 -3.420 1.00 48.41 98 ASN A CA 1
ATOM 775 C C . ASN A 1 98 ? -40.997 -2.427 -4.611 1.00 48.41 98 ASN A C 1
ATOM 777 O O . ASN A 1 98 ? -40.773 -1.243 -4.958 1.00 48.41 98 ASN A O 1
#

Sequence (98 aa):
SSGRPCIIGSFSDGKVTNSSWKCTSGTELDWKKPGFNDSLWKSAVKLNSVRERDLDRGCLINEIQRHGAKWITSADNGQQNMYCRLNRFKCQSTLYHN

Foldseek 3Di:
DQAADKDWDQDPVLDTADQLKFKDQDDDPPCVDQPRDCVVTHGWDFDDDCVSPPDPDDDPVVVSVVSVHTITGGPDPHRPDMDMDRNPDDPPPPPPDD

Mean predicted aligned error: 9.26 Å

Radius of gyration: 15.56 Å; Cα contacts (8 Å, |Δi|>4): 156; chains: 1; bounding box: 61×30×27 Å

Solvent-accessible surface area (backbone atoms only — not comparable to full-atom values): 6276 Å² total; per-residue (Å²): 137,81,66,62,54,69,50,68,43,64,44,98,85,74,50,52,33,38,57,83,26,26,15,32,35,68,91,65,84,69,62,85,47,85,89,54,84,59,83,86,45,44,52,19,38,66,59,92,60,68,79,85,62,70,79,85,67,94,66,83,55,58,72,43,41,71,74,68,22,27,41,28,27,41,69,48,92,46,51,82,48,69,48,74,47,66,85,88,72,77,80,75,81,76,76,79,81,129